Protein AF-A0A2V1CZS7-F1 (afdb_monomer_lite)

Organism: NCBI:txid97972

Secondary structure (DSSP, 8-state):
----SSSSSTTS-HHHHHHHHHHHHHT-HHHHHHHHHHHSSPPPPP-TT-HHHHHHHHHHHTSHHHHHHHHHHHHHTGGGS-GGGS--HHHHHHHHHHHHHHHHHHHHTT-

InterPro domains:
  IPR012337 Ribonuclease H-like superfamily [SSF53098] (17-110)
  IPR052035 Zinc finger BED domain-containing [PTHR46481] (17-110)

Radius of gyration: 14.3 Å; chains: 1; bounding box: 38×31×33 Å

pLDDT: mean 84.64, std 16.14, range [35.59, 96.75]

Sequence (111 aa):
KKDKDNYSLRGMGPPRKIHKVLVSIRSSNERYQVFLKWARKMIPMDNDTRWNSWFLMCSVAIEPAVKKAIQRYQEQYHKEFEDEDILTPGDWEILKNIVDFLQPFYRVTKE

Foldseek 3Di:
DDPPPPPFAPPPALLNLLLVLLCVCVVDPVSVVQLCVQLVDDQQHADRPDVLSSLSNLVSCLDPSNVVSSLVSCVVPVVVDDPSSHQDPVSSVVSVVSNVVCVVVNVVVVD

Structure (mmCIF, N/CA/C/O backbone):
data_AF-A0A2V1CZS7-F1
#
_entry.id   AF-A0A2V1CZS7-F1
#
loop_
_atom_site.group_PDB
_atom_site.id
_atom_site.type_symbol
_atom_site.label_atom_id
_atom_site.label_alt_id
_atom_site.label_comp_id
_atom_site.label_asym_id
_atom_site.label_entity_id
_atom_site.label_seq_id
_atom_site.pdbx_PDB_ins_code
_atom_site.Cartn_x
_atom_site.Cartn_y
_atom_site.Cartn_z
_atom_site.occupancy
_atom_site.B_iso_or_equiv
_atom_site.auth_seq_id
_atom_site.auth_comp_id
_atom_site.auth_asym_id
_atom_site.auth_atom_id
_atom_site.pdbx_PDB_model_num
ATOM 1 N N . LYS A 1 1 ? 27.771 16.558 7.606 1.00 40.19 1 LYS A N 1
ATOM 2 C CA . LYS A 1 1 ? 26.759 15.705 8.280 1.00 40.19 1 LYS A CA 1
ATOM 3 C C . LYS A 1 1 ? 25.394 16.213 7.834 1.00 40.19 1 LYS A C 1
ATOM 5 O O . LYS A 1 1 ? 25.096 17.347 8.156 1.00 40.19 1 LYS A O 1
ATOM 10 N N . LYS A 1 2 ? 24.647 15.368 7.105 1.00 37.62 2 LYS A N 1
ATOM 11 C CA . LYS A 1 2 ? 23.242 15.520 6.668 1.00 37.62 2 LYS A CA 1
ATOM 12 C C . LYS A 1 2 ? 22.910 16.620 5.641 1.00 37.62 2 LYS A C 1
ATOM 14 O O . LYS A 1 2 ? 22.275 17.599 5.981 1.00 37.62 2 LYS A O 1
ATOM 19 N N . ASP A 1 3 ? 23.207 16.324 4.376 1.00 35.59 3 ASP A N 1
ATOM 20 C CA . ASP A 1 3 ? 22.486 16.852 3.204 1.00 35.59 3 ASP A CA 1
ATOM 21 C C . ASP A 1 3 ? 21.955 15.663 2.382 1.00 35.59 3 ASP A C 1
ATOM 23 O O . ASP A 1 3 ? 22.457 15.339 1.307 1.00 35.59 3 ASP A O 1
ATOM 27 N N . LYS A 1 4 ? 21.005 14.906 2.948 1.00 41.97 4 LYS A N 1
ATOM 28 C CA . LYS A 1 4 ? 20.358 13.757 2.274 1.00 41.97 4 LYS A CA 1
ATOM 29 C C . LYS A 1 4 ? 18.828 13.766 2.345 1.00 41.97 4 LYS A C 1
ATOM 31 O O . LYS A 1 4 ? 18.200 12.830 1.861 1.00 41.97 4 LYS A O 1
ATOM 36 N N . ASP A 1 5 ? 18.226 14.829 2.871 1.00 39.75 5 ASP A N 1
ATOM 37 C CA . ASP A 1 5 ? 16.818 14.797 3.284 1.00 39.75 5 ASP A CA 1
ATOM 38 C C . ASP A 1 5 ? 15.860 15.553 2.343 1.00 39.75 5 ASP A C 1
ATOM 40 O O . ASP A 1 5 ? 14.711 15.771 2.709 1.00 39.75 5 ASP A O 1
ATOM 44 N N . ASN A 1 6 ? 16.280 15.941 1.128 1.00 35.84 6 ASN A N 1
ATOM 45 C CA . ASN A 1 6 ? 15.445 16.800 0.265 1.00 35.84 6 ASN A CA 1
ATOM 46 C C . ASN A 1 6 ? 15.017 16.229 -1.099 1.00 35.84 6 ASN A C 1
ATOM 48 O O . ASN A 1 6 ? 14.240 16.872 -1.795 1.00 35.84 6 ASN A O 1
ATOM 52 N N . TYR A 1 7 ? 15.432 15.013 -1.469 1.00 44.28 7 TYR A N 1
ATOM 53 C CA . TYR A 1 7 ? 14.941 14.348 -2.693 1.00 44.28 7 TYR A CA 1
ATOM 54 C C . TYR A 1 7 ? 13.936 13.213 -2.427 1.00 44.28 7 TYR A C 1
ATOM 56 O O . TYR A 1 7 ? 13.433 12.604 -3.365 1.00 44.28 7 TYR A O 1
ATOM 64 N N . SER A 1 8 ? 13.641 12.887 -1.166 1.00 48.72 8 SER A N 1
ATOM 65 C CA . SER A 1 8 ? 13.337 11.495 -0.821 1.00 48.72 8 SER A CA 1
ATOM 66 C C . SER A 1 8 ? 11.876 11.097 -0.641 1.00 48.72 8 SER A C 1
ATOM 68 O O . SER A 1 8 ? 11.644 9.905 -0.671 1.00 48.72 8 SER A O 1
ATOM 70 N N . LEU A 1 9 ? 10.871 11.970 -0.503 1.00 49.78 9 LEU A N 1
ATOM 71 C CA . LEU A 1 9 ? 9.490 11.479 -0.267 1.00 49.78 9 LEU A CA 1
ATOM 72 C C . LEU A 1 9 ? 8.387 12.333 -0.910 1.00 49.78 9 LEU A C 1
ATOM 74 O O . LEU A 1 9 ? 7.443 11.785 -1.471 1.00 49.78 9 LEU A O 1
ATOM 78 N N . ARG A 1 10 ? 8.488 13.667 -0.899 1.00 44.56 10 ARG A N 1
ATOM 79 C CA . ARG A 1 10 ? 7.394 14.543 -1.375 1.00 44.56 10 ARG A CA 1
ATOM 80 C C . ARG A 1 10 ? 7.117 14.457 -2.886 1.00 44.56 10 ARG A C 1
ATOM 82 O O . ARG A 1 10 ? 5.995 14.715 -3.295 1.00 44.56 10 ARG A O 1
ATOM 89 N N . GLY A 1 11 ? 8.100 14.051 -3.694 1.00 55.50 11 GLY A N 1
ATOM 90 C CA . GLY A 1 11 ? 7.959 13.892 -5.150 1.00 55.50 11 GLY A CA 1
ATOM 91 C C . GLY A 1 11 ? 7.663 12.466 -5.629 1.00 55.50 11 GLY A C 1
ATOM 92 O O . GLY A 1 11 ? 7.516 12.259 -6.828 1.00 55.50 11 GLY A O 1
ATOM 93 N N . MET A 1 12 ? 7.591 11.473 -4.731 1.00 66.06 12 MET A N 1
ATOM 94 C CA . MET A 1 12 ? 7.479 10.063 -5.136 1.00 66.06 12 MET A CA 1
ATOM 95 C C . MET A 1 12 ? 6.068 9.647 -5.572 1.00 66.06 12 MET A C 1
ATOM 97 O O . MET A 1 12 ? 5.908 8.567 -6.129 1.00 66.06 12 MET A O 1
ATOM 101 N N . GLY A 1 13 ? 5.052 10.488 -5.349 1.00 82.50 13 GLY A N 1
ATOM 102 C CA . GLY A 1 13 ? 3.688 10.235 -5.810 1.00 82.50 13 GLY A CA 1
ATOM 103 C C . GLY A 1 13 ? 3.012 9.046 -5.099 1.00 82.50 13 GLY A C 1
ATOM 104 O O . GLY A 1 13 ? 3.209 8.851 -3.897 1.00 82.50 13 GLY A O 1
ATOM 105 N N . PRO A 1 14 ? 2.206 8.239 -5.808 1.00 88.69 14 PRO A N 1
ATOM 106 C CA . PRO A 1 14 ? 1.397 7.158 -5.230 1.00 88.69 14 PRO A CA 1
ATOM 107 C C . PRO A 1 14 ? 2.147 6.105 -4.395 1.00 88.69 14 PRO A C 1
ATOM 109 O O . PRO A 1 14 ? 1.610 5.690 -3.364 1.00 88.69 14 PRO A O 1
ATOM 112 N N . PRO A 1 15 ? 3.384 5.689 -4.742 1.00 89.94 15 PRO A N 1
ATOM 113 C CA . PRO A 1 15 ? 4.175 4.814 -3.883 1.00 89.94 15 PRO A CA 1
ATOM 114 C C . PRO A 1 15 ? 4.313 5.325 -2.438 1.00 89.94 15 PRO A C 1
ATOM 116 O O . PRO A 1 15 ? 4.137 4.542 -1.502 1.00 89.94 15 PRO A O 1
ATOM 119 N N . ARG A 1 16 ? 4.557 6.629 -2.218 1.00 89.38 16 ARG A N 1
ATOM 120 C CA . ARG A 1 16 ? 4.666 7.197 -0.855 1.00 89.38 16 ARG A CA 1
ATOM 121 C C . ARG A 1 16 ? 3.399 6.952 -0.036 1.00 89.38 16 ARG A C 1
ATOM 123 O O . ARG A 1 16 ? 3.491 6.710 1.166 1.00 89.38 16 ARG A O 1
ATOM 130 N N . LYS A 1 17 ? 2.226 7.007 -0.669 1.00 92.25 17 LYS A N 1
ATOM 131 C CA . LYS A 1 17 ? 0.946 6.767 0.010 1.00 92.25 17 LYS A CA 1
ATOM 132 C C . LYS A 1 17 ? 0.867 5.328 0.532 1.00 92.25 17 LYS A C 1
ATOM 134 O O . LYS A 1 17 ? 0.505 5.113 1.685 1.00 92.25 17 LYS A O 1
ATOM 139 N N . ILE A 1 18 ? 1.309 4.350 -0.267 1.00 93.38 18 ILE A N 1
ATOM 140 C CA . ILE A 1 18 ? 1.410 2.941 0.158 1.00 93.38 18 ILE A CA 1
ATOM 141 C C . ILE A 1 18 ? 2.377 2.786 1.337 1.00 93.38 18 ILE A C 1
ATOM 143 O O . ILE A 1 18 ? 2.044 2.112 2.313 1.00 93.38 18 ILE A O 1
ATOM 147 N N . HIS A 1 19 ? 3.540 3.440 1.281 1.00 91.81 19 HIS A N 1
ATOM 148 C CA . HIS A 1 19 ? 4.503 3.425 2.383 1.00 91.81 19 HIS A CA 1
ATOM 149 C C . HIS A 1 19 ? 3.874 3.950 3.684 1.00 91.81 19 HIS A C 1
ATOM 151 O O . HIS A 1 19 ? 3.947 3.285 4.718 1.00 91.81 19 HIS A O 1
ATOM 157 N N . LYS A 1 20 ? 3.175 5.093 3.640 1.00 91.56 20 LYS A N 1
ATOM 158 C CA . LYS A 1 20 ? 2.480 5.654 4.812 1.00 91.56 20 LYS A CA 1
ATOM 159 C C . LYS A 1 20 ? 1.430 4.702 5.387 1.00 91.56 20 LYS A C 1
ATOM 161 O O . LYS A 1 20 ? 1.385 4.505 6.602 1.00 91.56 20 LYS A O 1
ATOM 166 N N . VAL A 1 21 ? 0.626 4.070 4.529 1.00 93.75 21 VAL A N 1
ATOM 167 C CA . VAL A 1 21 ? -0.330 3.037 4.960 1.00 93.75 21 VAL A CA 1
ATOM 168 C C . VAL A 1 21 ? 0.399 1.902 5.681 1.00 93.75 21 VAL A C 1
ATOM 170 O O . VAL A 1 21 ? -0.028 1.481 6.753 1.00 93.75 21 VAL A O 1
ATOM 173 N N . LEU A 1 22 ? 1.535 1.443 5.155 1.00 93.62 22 LEU A N 1
ATOM 174 C CA . LEU A 1 22 ? 2.299 0.362 5.772 1.00 93.62 22 LEU A CA 1
ATOM 175 C C . LEU A 1 22 ? 2.946 0.728 7.101 1.00 93.62 22 LEU A C 1
ATOM 177 O O . LEU A 1 22 ? 2.967 -0.115 8.000 1.00 93.62 22 LEU A O 1
ATOM 181 N N . VAL A 1 23 ? 3.439 1.957 7.240 1.00 93.00 23 VAL A N 1
ATOM 182 C CA . VAL A 1 23 ? 3.932 2.478 8.520 1.00 93.00 23 VAL A CA 1
ATOM 183 C C . VAL A 1 23 ? 2.803 2.478 9.553 1.00 93.00 23 VAL A C 1
ATOM 185 O O . VAL A 1 23 ? 2.998 1.990 10.665 1.00 93.00 23 VAL A O 1
ATOM 188 N N . SER A 1 24 ? 1.602 2.929 9.172 1.00 93.94 24 SER A N 1
ATOM 189 C CA . SER A 1 24 ? 0.424 2.915 10.051 1.00 93.94 24 SER A CA 1
ATOM 190 C C . SER A 1 24 ? -0.019 1.494 10.430 1.00 93.94 24 SER A C 1
ATOM 192 O O . SER A 1 24 ? -0.319 1.238 11.594 1.00 93.94 24 SER A O 1
ATOM 194 N N . ILE A 1 25 ? -0.012 0.541 9.489 1.00 94.31 25 ILE A N 1
ATOM 195 C CA . ILE A 1 25 ? -0.363 -0.863 9.774 1.00 94.31 25 ILE A CA 1
ATOM 196 C C . ILE A 1 25 ? 0.641 -1.487 10.749 1.00 94.31 25 ILE A C 1
ATOM 198 O O . ILE A 1 25 ? 0.256 -2.235 11.644 1.00 94.31 25 ILE A O 1
ATOM 202 N N . ARG A 1 26 ? 1.937 -1.202 10.577 1.00 94.00 26 ARG A N 1
ATOM 203 C CA . ARG A 1 26 ? 3.012 -1.786 11.393 1.00 94.00 26 ARG A CA 1
ATOM 204 C C . ARG A 1 26 ? 3.215 -1.104 12.741 1.00 94.00 26 ARG A C 1
ATOM 206 O O . ARG A 1 26 ? 3.888 -1.683 13.588 1.00 94.00 26 ARG A O 1
ATOM 213 N N . SER A 1 27 ? 2.639 0.077 12.966 1.00 92.81 27 SER A N 1
ATOM 214 C CA . SER A 1 27 ? 2.762 0.776 14.251 1.00 92.81 27 SER A CA 1
ATOM 215 C C . SER A 1 27 ? 2.025 0.069 15.395 1.00 92.81 27 SER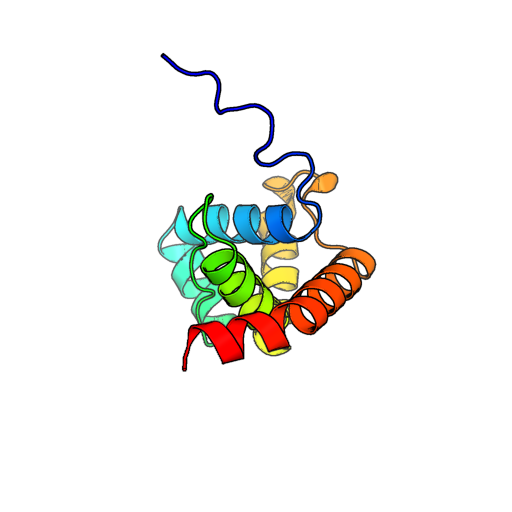 A C 1
ATOM 217 O O . SER A 1 27 ? 2.325 0.318 16.560 1.00 92.81 27 SER A O 1
ATOM 219 N N . SER A 1 28 ? 1.088 -0.835 15.085 1.00 94.12 28 SER A N 1
ATOM 220 C CA . SER A 1 28 ? 0.333 -1.605 16.073 1.00 94.12 28 SER A CA 1
ATOM 221 C C . SER A 1 28 ? 0.163 -3.056 15.641 1.00 94.12 28 SER A C 1
ATOM 223 O O . SER A 1 28 ? -0.263 -3.347 14.523 1.00 94.12 28 SER A O 1
ATOM 225 N N . ASN A 1 29 ? 0.421 -3.982 16.570 1.00 94.25 29 ASN A N 1
ATOM 226 C CA . ASN A 1 29 ? 0.192 -5.406 16.339 1.00 94.25 29 ASN A CA 1
ATOM 227 C C . ASN A 1 29 ? -1.285 -5.701 16.020 1.00 94.25 29 ASN A C 1
ATOM 229 O O . ASN A 1 29 ? -1.571 -6.554 15.189 1.00 94.25 29 ASN A O 1
ATOM 233 N N . GLU A 1 30 ? -2.229 -4.972 16.617 1.00 94.94 30 GLU A N 1
ATOM 234 C CA . GLU A 1 30 ? -3.656 -5.139 16.320 1.00 94.94 30 GLU A CA 1
ATOM 235 C C . GLU A 1 30 ? -3.963 -4.791 14.857 1.00 94.94 30 GLU A C 1
ATOM 237 O O . GLU A 1 30 ? -4.561 -5.590 14.135 1.00 94.94 30 GLU A O 1
ATOM 242 N N . ARG A 1 31 ? -3.475 -3.636 14.390 1.00 94.12 31 ARG A N 1
ATOM 243 C CA . ARG A 1 31 ? -3.648 -3.174 13.003 1.00 94.12 31 ARG A CA 1
ATOM 244 C C . ARG A 1 31 ? -3.017 -4.141 12.013 1.00 94.12 31 ARG A C 1
ATOM 246 O O . ARG A 1 31 ? -3.633 -4.472 11.002 1.00 94.12 31 ARG A O 1
ATOM 253 N N . TYR A 1 32 ? -1.828 -4.639 12.342 1.00 94.81 32 TYR A N 1
ATOM 254 C CA . TYR A 1 32 ? -1.140 -5.658 11.565 1.00 94.81 32 TYR A CA 1
ATOM 255 C C . TYR A 1 32 ? -1.993 -6.921 11.392 1.00 94.81 32 TYR A C 1
ATOM 257 O O . TYR A 1 32 ? -2.209 -7.368 10.265 1.00 94.81 32 TYR A O 1
ATOM 265 N N . GLN A 1 33 ? -2.522 -7.479 12.486 1.00 95.31 33 GLN A N 1
ATOM 266 C CA . GLN A 1 33 ? -3.327 -8.704 12.433 1.00 95.31 33 GLN A CA 1
ATOM 267 C C . GLN A 1 33 ? -4.659 -8.492 11.702 1.00 95.31 33 GLN A C 1
ATOM 269 O O . GLN A 1 33 ? -5.075 -9.335 10.904 1.00 95.31 33 GLN A O 1
ATOM 274 N N . VAL A 1 34 ? -5.315 -7.350 11.927 1.00 94.75 34 VAL A N 1
ATOM 275 C CA . VAL A 1 34 ? -6.560 -6.983 11.238 1.00 94.75 34 VAL A CA 1
ATOM 276 C C . VAL A 1 34 ? -6.333 -6.867 9.731 1.00 94.75 34 VAL A C 1
ATOM 278 O O . VAL A 1 34 ? -7.079 -7.462 8.950 1.00 94.75 34 VAL A O 1
ATOM 281 N N . PHE A 1 35 ? -5.274 -6.169 9.313 1.00 95.31 35 PHE A N 1
ATOM 282 C CA . PHE A 1 35 ? -4.929 -6.039 7.902 1.00 95.31 35 PHE A CA 1
ATOM 283 C C . PHE A 1 35 ? -4.594 -7.397 7.276 1.00 95.31 35 PHE A C 1
ATOM 285 O O . PHE A 1 35 ? -5.121 -7.732 6.214 1.00 95.31 35 PHE A O 1
ATOM 292 N N . LEU A 1 36 ? -3.778 -8.215 7.952 1.00 94.81 36 LEU A N 1
ATOM 293 C CA . LEU A 1 36 ? -3.408 -9.551 7.486 1.00 94.81 36 LEU A CA 1
ATOM 294 C C . LEU A 1 36 ? -4.639 -10.443 7.271 1.00 94.81 36 LEU A C 1
ATOM 296 O O . LEU A 1 36 ? -4.696 -11.183 6.290 1.00 94.81 36 LEU A O 1
ATOM 300 N N . LYS A 1 37 ? -5.658 -10.333 8.132 1.00 95.25 37 LYS A N 1
ATOM 301 C CA . LYS A 1 37 ? -6.924 -11.065 7.985 1.00 95.25 37 LYS A CA 1
ATOM 302 C C . LYS A 1 37 ? -7.688 -10.674 6.716 1.00 95.25 37 LYS A C 1
ATOM 304 O O . LYS A 1 37 ? -8.288 -11.540 6.081 1.00 95.25 37 LYS A O 1
ATOM 309 N N . TRP A 1 38 ? -7.682 -9.396 6.338 1.00 94.19 38 TRP A N 1
ATOM 310 C CA . TRP A 1 38 ? -8.361 -8.924 5.125 1.00 94.19 38 TRP A CA 1
ATOM 311 C C . TRP A 1 38 ? -7.563 -9.217 3.856 1.00 94.19 38 TRP A C 1
ATOM 313 O O . TRP A 1 38 ? -8.119 -9.723 2.884 1.00 94.19 38 TRP A O 1
ATOM 323 N N . ALA A 1 39 ? -6.265 -8.918 3.874 1.00 93.62 39 ALA A N 1
ATOM 324 C CA . ALA A 1 39 ? -5.387 -9.043 2.717 1.00 93.62 39 ALA A CA 1
ATOM 325 C C . ALA A 1 39 ? -4.939 -10.490 2.454 1.00 93.62 39 ALA A C 1
ATOM 327 O O . ALA A 1 39 ? -4.525 -10.806 1.342 1.00 93.62 39 ALA A O 1
ATOM 328 N N . ARG A 1 40 ? -4.994 -11.369 3.471 1.00 92.50 40 ARG A N 1
ATOM 329 C CA . ARG A 1 40 ? -4.455 -12.751 3.487 1.00 92.50 40 ARG A CA 1
ATOM 330 C C . ARG A 1 40 ? -2.946 -12.860 3.242 1.00 92.50 40 ARG A C 1
ATOM 332 O O . ARG A 1 40 ? -2.400 -13.958 3.212 1.00 92.50 40 ARG A O 1
ATOM 339 N N . LYS A 1 41 ? -2.274 -11.726 3.068 1.00 92.94 41 LYS A N 1
ATOM 340 C CA . LYS A 1 41 ? -0.851 -11.585 2.789 1.00 92.94 41 LYS A CA 1
ATOM 341 C C . LYS A 1 41 ? -0.410 -10.209 3.265 1.00 92.94 41 LYS A C 1
ATOM 343 O O . LYS A 1 41 ? -1.169 -9.246 3.171 1.00 92.94 41 LYS A O 1
ATOM 348 N N . MET A 1 42 ? 0.819 -10.117 3.760 1.00 92.31 42 MET A N 1
ATOM 349 C CA . MET A 1 42 ? 1.401 -8.838 4.147 1.00 92.31 42 MET A CA 1
ATOM 350 C C . MET A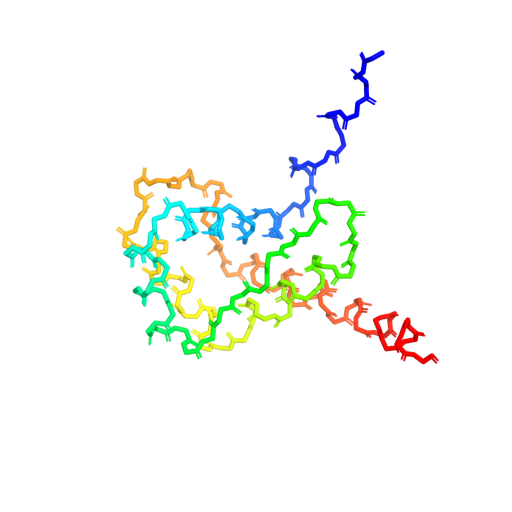 1 42 ? 2.187 -8.223 2.989 1.00 92.31 42 MET A C 1
ATOM 352 O O . MET A 1 42 ? 2.886 -8.925 2.255 1.00 92.31 42 MET A O 1
ATOM 356 N N . ILE A 1 43 ? 2.102 -6.902 2.851 1.00 92.12 43 ILE A N 1
ATOM 357 C CA . ILE A 1 43 ? 2.898 -6.159 1.871 1.00 92.12 43 ILE A CA 1
ATOM 358 C C . ILE A 1 43 ? 4.338 -6.057 2.391 1.00 92.12 43 ILE A C 1
ATOM 360 O O . ILE A 1 43 ? 4.517 -5.670 3.552 1.00 92.12 43 ILE A O 1
ATOM 364 N N . PRO A 1 44 ? 5.367 -6.383 1.589 1.00 90.31 44 PRO A N 1
ATOM 365 C CA . PRO A 1 44 ? 6.762 -6.182 1.973 1.00 90.31 44 PRO A CA 1
ATOM 366 C C . PRO A 1 44 ? 7.017 -4.727 2.376 1.00 90.31 44 PRO A C 1
ATOM 368 O O . PRO A 1 44 ? 6.468 -3.817 1.759 1.00 90.31 44 PRO A O 1
ATOM 371 N N . MET A 1 45 ? 7.828 -4.508 3.414 1.00 86.94 45 MET A N 1
ATOM 372 C CA . MET A 1 45 ? 8.290 -3.156 3.729 1.00 86.94 45 MET A CA 1
ATOM 373 C C . MET A 1 45 ? 9.313 -2.739 2.675 1.00 86.94 45 MET A C 1
ATOM 375 O O . MET A 1 45 ? 10.203 -3.527 2.337 1.00 86.94 45 MET A O 1
ATOM 379 N N . ASP A 1 46 ? 9.188 -1.527 2.151 1.00 80.81 46 ASP A N 1
ATOM 380 C CA . ASP A 1 46 ? 10.215 -0.965 1.296 1.00 80.81 46 ASP A CA 1
ATOM 381 C C . ASP A 1 46 ? 11.468 -0.601 2.113 1.00 80.81 46 ASP A C 1
ATOM 383 O O . ASP A 1 46 ? 11.431 -0.395 3.326 1.00 80.81 46 ASP A O 1
ATOM 387 N N . ASN A 1 47 ? 12.616 -0.581 1.445 1.00 76.62 47 ASN A N 1
ATOM 388 C CA . ASN A 1 47 ? 13.828 0.041 1.944 1.00 76.62 47 ASN A CA 1
ATOM 389 C C . ASN A 1 47 ? 13.979 1.341 1.153 1.00 76.62 47 ASN A C 1
ATOM 391 O O . ASN A 1 47 ? 14.202 1.274 -0.060 1.00 76.62 47 ASN A O 1
ATOM 395 N N . ASP A 1 48 ? 13.856 2.483 1.838 1.00 61.56 48 ASP A N 1
ATOM 396 C CA . ASP A 1 48 ? 13.752 3.854 1.302 1.00 61.56 48 ASP A CA 1
ATOM 397 C C . ASP A 1 48 ? 14.720 4.193 0.149 1.00 61.56 48 ASP A C 1
ATOM 399 O O . ASP A 1 48 ? 14.468 5.109 -0.628 1.00 61.56 48 ASP A O 1
ATOM 403 N N . THR A 1 49 ? 15.827 3.459 -0.004 1.00 57.00 49 THR A N 1
ATOM 404 C CA . THR A 1 49 ? 16.880 3.726 -0.999 1.00 57.00 49 THR A CA 1
ATOM 405 C C . THR A 1 49 ? 16.953 2.738 -2.170 1.00 57.00 49 THR A C 1
ATOM 407 O O . THR A 1 49 ? 17.811 2.898 -3.038 1.00 57.00 49 THR A O 1
ATOM 410 N N . ARG A 1 50 ? 16.104 1.698 -2.230 1.00 75.56 50 ARG A N 1
ATOM 411 C CA . ARG A 1 50 ? 16.222 0.628 -3.241 1.00 75.56 50 ARG A CA 1
ATOM 412 C C . ARG A 1 50 ? 14.937 0.435 -4.041 1.00 75.56 50 ARG A C 1
ATOM 414 O O . ARG A 1 50 ? 13.927 -0.036 -3.523 1.00 75.56 50 ARG A O 1
ATOM 421 N N . TRP A 1 51 ? 15.006 0.698 -5.347 1.00 83.12 51 TRP A N 1
ATOM 422 C CA . TRP A 1 51 ? 13.878 0.530 -6.273 1.00 83.12 51 TRP A CA 1
ATOM 423 C C . TRP A 1 51 ? 13.302 -0.898 -6.267 1.00 83.12 51 TRP A C 1
ATOM 425 O O . TRP A 1 51 ? 12.098 -1.061 -6.397 1.00 83.12 51 TRP A O 1
ATOM 435 N N . ASN A 1 52 ? 14.128 -1.925 -6.026 1.00 82.50 52 ASN A N 1
ATOM 436 C CA . ASN A 1 52 ? 13.681 -3.320 -5.910 1.00 82.50 52 ASN A CA 1
ATOM 437 C C . ASN A 1 52 ? 12.656 -3.527 -4.786 1.00 82.50 52 ASN A C 1
ATOM 439 O O . ASN A 1 52 ? 11.677 -4.252 -4.957 1.00 82.50 52 ASN A O 1
ATOM 443 N N . SER A 1 53 ? 12.867 -2.900 -3.628 1.00 83.75 53 SER A N 1
ATOM 444 C CA . SER A 1 53 ? 11.937 -3.014 -2.503 1.00 83.75 53 SER A CA 1
ATOM 445 C C . SER A 1 53 ? 10.682 -2.164 -2.704 1.00 83.75 53 SER A C 1
ATOM 447 O O . SER A 1 53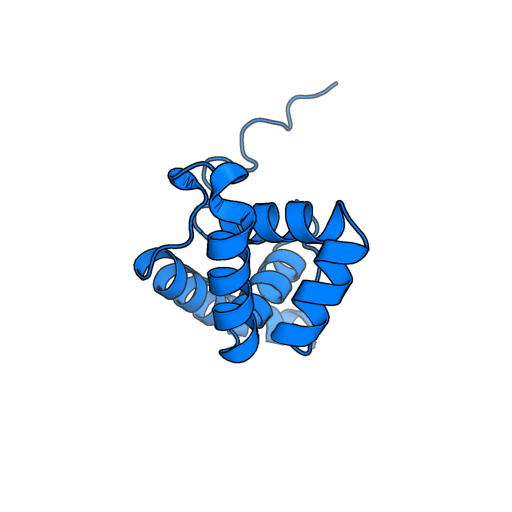 ? 9.594 -2.610 -2.351 1.00 83.75 53 SER A O 1
ATOM 449 N N . TRP A 1 54 ? 10.809 -1.007 -3.363 1.00 86.50 54 TRP A N 1
ATOM 450 C CA . TRP A 1 54 ? 9.666 -0.206 -3.812 1.00 86.50 54 TRP A CA 1
ATOM 451 C C . TRP A 1 54 ? 8.806 -0.953 -4.840 1.00 86.50 54 TRP A C 1
ATOM 453 O O . TRP A 1 54 ? 7.583 -0.985 -4.712 1.00 86.50 54 TRP A O 1
ATOM 463 N N . PHE A 1 55 ? 9.436 -1.618 -5.812 1.00 88.62 55 PHE A N 1
ATOM 464 C CA . PHE A 1 55 ? 8.771 -2.466 -6.800 1.00 88.62 55 PHE A CA 1
ATOM 465 C C . PHE A 1 55 ? 8.010 -3.608 -6.126 1.00 88.62 55 PHE A C 1
ATOM 467 O O . PHE A 1 55 ? 6.824 -3.788 -6.387 1.00 88.62 55 PHE A O 1
ATOM 474 N N . LEU A 1 56 ? 8.653 -4.345 -5.212 1.00 91.12 56 LEU A N 1
ATOM 475 C CA . LEU A 1 56 ? 7.999 -5.431 -4.479 1.00 91.12 56 LEU A CA 1
ATOM 476 C C . LEU A 1 56 ? 6.798 -4.935 -3.667 1.00 91.12 56 LEU A C 1
ATOM 478 O O . LEU A 1 56 ? 5.730 -5.540 -3.735 1.00 91.12 56 LEU A O 1
ATOM 482 N N . MET A 1 57 ? 6.942 -3.815 -2.957 1.00 93.62 57 MET A N 1
ATOM 483 C CA . MET A 1 57 ? 5.839 -3.200 -2.222 1.00 93.62 57 MET A CA 1
ATOM 484 C C . MET A 1 57 ? 4.671 -2.842 -3.151 1.00 93.62 57 MET A C 1
ATOM 486 O O . MET A 1 57 ? 3.538 -3.243 -2.887 1.00 93.62 57 MET A O 1
ATOM 490 N N . CYS A 1 58 ? 4.939 -2.141 -4.257 1.00 92.50 58 CYS A N 1
ATOM 491 C CA . CYS A 1 58 ? 3.903 -1.722 -5.203 1.00 92.50 58 CYS A CA 1
ATOM 492 C C . CYS A 1 58 ? 3.246 -2.922 -5.897 1.00 92.50 58 CYS A C 1
ATOM 494 O O . CYS A 1 58 ? 2.024 -2.972 -5.991 1.00 92.50 58 CYS A O 1
ATOM 496 N N . SER A 1 59 ? 4.035 -3.914 -6.319 1.00 93.62 59 SER A N 1
ATOM 497 C CA . SER A 1 59 ? 3.541 -5.122 -6.994 1.00 93.62 59 SER A CA 1
ATOM 498 C C . SER A 1 59 ? 2.565 -5.921 -6.127 1.00 93.62 59 SER A C 1
ATOM 500 O O . SER A 1 59 ? 1.547 -6.387 -6.628 1.00 93.62 59 SER A O 1
ATOM 502 N N . VAL A 1 60 ? 2.822 -6.014 -4.816 1.00 95.38 60 VAL A N 1
ATOM 503 C CA . VAL A 1 60 ? 1.905 -6.666 -3.873 1.00 95.38 60 VAL A CA 1
ATOM 504 C C . VAL A 1 60 ? 0.716 -5.762 -3.550 1.00 95.38 60 VAL A C 1
ATOM 506 O O . VAL A 1 60 ? -0.405 -6.248 -3.436 1.00 95.38 60 VAL A O 1
ATOM 509 N N . ALA A 1 61 ? 0.922 -4.447 -3.433 1.00 94.94 61 ALA A N 1
ATOM 510 C CA . ALA A 1 61 ? -0.147 -3.497 -3.129 1.00 94.94 61 ALA A CA 1
ATOM 511 C C . ALA A 1 61 ? -1.250 -3.453 -4.200 1.00 94.94 61 ALA A C 1
ATOM 513 O O . ALA A 1 61 ? -2.417 -3.263 -3.858 1.00 94.94 61 ALA A O 1
ATOM 514 N N . ILE A 1 62 ? -0.900 -3.647 -5.478 1.00 95.31 62 ILE A N 1
ATOM 515 C CA . ILE A 1 62 ? -1.873 -3.665 -6.583 1.00 95.31 62 ILE A CA 1
ATOM 516 C C . ILE A 1 62 ? -2.629 -4.997 -6.720 1.00 95.31 62 ILE A C 1
ATOM 518 O O . ILE A 1 62 ? -3.581 -5.070 -7.500 1.00 95.31 62 ILE A O 1
ATOM 522 N N . GLU A 1 63 ? -2.260 -6.047 -5.972 1.00 95.69 63 GLU A N 1
ATOM 523 C CA . GLU A 1 63 ? -3.006 -7.310 -5.974 1.00 95.69 63 GLU A CA 1
ATOM 524 C C . GLU A 1 63 ? -4.464 -7.061 -5.524 1.00 95.69 63 GLU A C 1
ATOM 526 O O . GLU A 1 63 ? -4.684 -6.372 -4.524 1.00 95.69 63 GLU A O 1
ATOM 531 N N . PRO A 1 64 ? -5.493 -7.632 -6.186 1.00 94.69 64 PRO A N 1
ATOM 532 C CA . PRO A 1 64 ? -6.889 -7.257 -5.935 1.00 94.69 64 PRO A CA 1
ATOM 533 C C . PRO A 1 64 ? -7.352 -7.388 -4.477 1.00 94.69 64 PRO A C 1
ATOM 535 O O . PRO A 1 64 ? -8.119 -6.554 -3.995 1.00 94.69 64 PRO A O 1
ATOM 538 N N . ALA A 1 65 ? -6.901 -8.428 -3.767 1.00 95.19 65 ALA A N 1
ATOM 539 C CA . ALA A 1 65 ? -7.227 -8.628 -2.355 1.00 95.19 65 ALA A CA 1
ATOM 540 C C . ALA A 1 65 ? -6.535 -7.592 -1.453 1.00 95.19 65 ALA A C 1
ATOM 542 O O . ALA A 1 65 ? -7.156 -7.060 -0.533 1.00 95.19 65 ALA A O 1
ATOM 543 N N . VAL A 1 66 ? -5.275 -7.266 -1.753 1.00 96.31 66 VAL A N 1
ATOM 544 C CA . VAL A 1 66 ? -4.464 -6.307 -0.996 1.00 96.31 66 VAL A CA 1
ATOM 545 C C . VAL A 1 66 ? -4.961 -4.882 -1.227 1.00 96.31 66 VAL A C 1
ATOM 547 O O . VAL A 1 66 ? -5.188 -4.163 -0.260 1.00 96.31 66 VAL A O 1
ATOM 550 N N . LYS A 1 67 ? -5.238 -4.498 -2.479 1.00 96.19 67 LYS A N 1
ATOM 551 C CA . LYS A 1 67 ? -5.841 -3.205 -2.831 1.00 96.19 67 LYS A CA 1
ATOM 552 C C . LYS A 1 67 ? -7.142 -2.963 -2.064 1.00 96.19 67 LYS A C 1
ATOM 554 O O . LYS A 1 67 ? -7.289 -1.929 -1.419 1.00 96.19 67 LYS A O 1
ATOM 559 N N . LYS A 1 68 ? -8.058 -3.941 -2.062 1.00 95.81 68 LYS A N 1
ATOM 560 C CA . LYS A 1 68 ? -9.314 -3.856 -1.293 1.00 95.81 68 LYS A CA 1
ATOM 561 C C . LYS A 1 68 ? -9.063 -3.718 0.210 1.00 95.81 68 LYS A C 1
ATOM 563 O O . LYS A 1 68 ? -9.754 -2.950 0.872 1.00 95.81 68 LYS A O 1
ATOM 568 N N . ALA A 1 69 ? -8.081 -4.440 0.749 1.00 96.75 69 ALA A N 1
ATOM 569 C CA . ALA A 1 69 ? -7.713 -4.335 2.157 1.00 96.75 69 ALA A CA 1
ATOM 570 C C . ALA A 1 69 ? -7.123 -2.958 2.506 1.00 96.75 69 ALA A C 1
ATOM 572 O O . ALA A 1 69 ? -7.457 -2.421 3.556 1.00 96.75 69 ALA A O 1
ATOM 573 N N . ILE A 1 70 ? -6.306 -2.364 1.627 1.00 96.12 70 ILE A N 1
ATOM 574 C CA . ILE A 1 70 ? -5.766 -1.004 1.788 1.00 96.12 70 ILE A CA 1
ATOM 575 C C . ILE A 1 70 ? -6.896 0.026 1.795 1.00 96.12 70 ILE A C 1
ATOM 577 O O . ILE A 1 70 ? -6.941 0.858 2.694 1.00 96.12 70 ILE A O 1
ATOM 581 N N . GLN A 1 71 ? -7.827 -0.050 0.839 1.00 95.50 71 GLN A N 1
ATOM 582 C CA . GLN A 1 71 ? -8.971 0.867 0.775 1.00 95.50 71 GLN A CA 1
ATOM 583 C C . GLN A 1 71 ? -9.813 0.786 2.053 1.00 95.50 71 GLN A C 1
ATOM 585 O O . GLN A 1 71 ? -10.027 1.795 2.718 1.00 95.50 71 GLN A O 1
ATOM 590 N N . ARG A 1 72 ? -10.172 -0.434 2.472 1.00 96.19 72 ARG A N 1
ATOM 591 C CA . ARG A 1 72 ? -10.896 -0.671 3.728 1.00 96.19 72 ARG A CA 1
ATOM 592 C C . ARG A 1 72 ? -10.131 -0.159 4.953 1.00 96.19 72 ARG A C 1
ATOM 594 O O . ARG A 1 72 ? -10.734 0.358 5.889 1.00 96.19 72 ARG A O 1
ATOM 601 N N . TYR A 1 73 ? -8.809 -0.318 4.969 1.00 95.62 73 TYR A N 1
ATOM 602 C CA . TYR A 1 73 ? -7.964 0.187 6.047 1.00 95.62 73 TYR A CA 1
ATOM 603 C C . TYR A 1 73 ? -7.995 1.718 6.109 1.00 95.62 73 TYR A C 1
ATOM 605 O O . TYR A 1 73 ? -8.193 2.273 7.187 1.00 95.62 73 TYR A O 1
ATOM 613 N N . GLN A 1 74 ? -7.857 2.404 4.971 1.00 94.50 74 GLN A N 1
ATOM 614 C CA . GLN A 1 74 ? -7.935 3.865 4.924 1.00 94.50 74 GLN A CA 1
ATOM 615 C C . GLN A 1 74 ? -9.326 4.385 5.298 1.00 94.50 74 GLN A C 1
ATOM 617 O O . GLN A 1 74 ? -9.417 5.402 5.971 1.00 94.50 74 GLN A O 1
ATOM 622 N N . GLU A 1 75 ? -10.401 3.672 4.956 1.00 94.00 75 GLU A N 1
ATOM 623 C CA . GLU A 1 75 ? -11.757 4.002 5.419 1.00 94.00 75 GLU A CA 1
ATOM 624 C C . GLU A 1 75 ? -11.877 3.891 6.951 1.00 94.00 75 GLU A C 1
ATOM 626 O O . GLU A 1 75 ? -12.385 4.798 7.618 1.00 94.00 75 GLU A O 1
ATOM 631 N N . GLN A 1 76 ? -11.366 2.798 7.532 1.00 93.94 76 GLN A N 1
ATOM 632 C CA . GLN A 1 76 ? -11.433 2.556 8.976 1.00 93.94 76 GLN A CA 1
ATOM 633 C C . GLN A 1 76 ? -10.590 3.552 9.786 1.00 93.94 76 GLN A C 1
ATOM 635 O O . GLN A 1 76 ? -11.029 4.006 10.842 1.00 93.94 76 GLN A O 1
ATOM 640 N N . TYR A 1 77 ? -9.405 3.913 9.291 1.00 92.06 77 TYR A N 1
ATOM 641 C CA . TYR A 1 77 ? -8.462 4.815 9.959 1.00 92.06 77 TYR A CA 1
ATOM 642 C C . TYR A 1 77 ? -8.378 6.189 9.276 1.00 92.06 77 TYR A C 1
ATOM 644 O O . TYR A 1 77 ? -7.347 6.848 9.357 1.00 92.06 77 TYR A O 1
ATOM 652 N N . HIS A 1 78 ? -9.454 6.644 8.619 1.00 88.75 78 HIS A N 1
ATOM 653 C CA . HIS A 1 78 ? -9.450 7.867 7.795 1.00 88.75 78 HIS A CA 1
ATOM 654 C C . HIS A 1 78 ? -8.915 9.104 8.526 1.00 88.75 78 HIS A C 1
ATOM 656 O O . HIS A 1 78 ? -8.219 9.909 7.926 1.00 88.75 78 HIS A O 1
ATOM 662 N N . LYS A 1 79 ? -9.180 9.233 9.835 1.00 90.12 79 LYS A N 1
ATOM 663 C CA . LYS A 1 79 ? -8.722 10.368 10.660 1.00 90.12 79 LYS A CA 1
ATOM 664 C C . LYS A 1 79 ? -7.202 10.445 10.827 1.00 90.12 79 LYS A C 1
ATOM 666 O O . LYS A 1 79 ? -6.704 11.453 11.313 1.00 90.12 79 LYS A O 1
ATOM 671 N N . GLU A 1 80 ? -6.482 9.376 10.500 1.00 87.62 80 GLU A N 1
ATOM 672 C CA . GLU A 1 80 ? -5.022 9.295 10.615 1.00 87.62 80 GLU A CA 1
ATOM 673 C C . GLU A 1 80 ? -4.303 9.629 9.307 1.00 87.62 80 GLU A C 1
ATOM 675 O O . GLU A 1 80 ? -3.075 9.712 9.292 1.00 87.62 80 GLU A O 1
ATOM 680 N N . PHE A 1 81 ? -5.050 9.803 8.217 1.00 88.69 81 PHE A N 1
ATOM 681 C CA . PHE A 1 81 ? -4.515 10.138 6.908 1.00 88.69 81 PHE A CA 1
ATOM 682 C C . PHE A 1 81 ? -4.924 11.558 6.536 1.00 88.69 81 PHE A C 1
ATOM 684 O O . PHE A 1 81 ? -6.072 11.956 6.721 1.00 88.69 81 PHE A O 1
ATOM 691 N N . GLU A 1 82 ? -3.981 12.318 5.992 1.00 88.69 82 GLU A N 1
ATOM 692 C CA . GLU A 1 82 ? -4.308 13.559 5.298 1.00 88.69 82 GLU A CA 1
ATOM 693 C C . GLU A 1 82 ? -4.977 13.219 3.957 1.00 88.69 82 GLU A C 1
ATOM 695 O O . GLU A 1 82 ? -4.717 12.155 3.386 1.00 88.69 82 GLU A O 1
ATOM 700 N N . ASP A 1 83 ? -5.800 14.120 3.413 1.00 85.62 83 ASP A N 1
ATOM 701 C CA . ASP A 1 83 ? -6.473 13.903 2.120 1.00 85.62 83 ASP A CA 1
ATOM 702 C C . ASP A 1 83 ? -5.470 13.584 0.993 1.00 85.62 83 ASP A C 1
ATOM 704 O O . ASP A 1 83 ? -5.754 12.788 0.096 1.00 85.62 83 ASP A O 1
ATOM 708 N N . GLU A 1 84 ? -4.256 14.145 1.070 1.00 85.75 84 GLU A N 1
ATOM 709 C CA . GLU A 1 84 ? -3.165 13.865 0.131 1.00 85.75 84 GLU A CA 1
ATOM 710 C C . GLU A 1 84 ? -2.637 12.422 0.200 1.00 85.75 84 GLU A C 1
ATOM 712 O O . GLU A 1 84 ? -2.071 11.929 -0.778 1.00 85.75 84 GLU A O 1
ATOM 717 N N . ASP A 1 85 ? -2.834 11.723 1.318 1.00 88.06 85 ASP A N 1
ATOM 718 C CA . ASP A 1 85 ? -2.353 10.359 1.554 1.00 88.06 85 ASP A CA 1
ATOM 719 C C . ASP A 1 85 ? -3.395 9.286 1.233 1.00 88.06 85 ASP A C 1
ATOM 721 O O . ASP A 1 85 ? -3.076 8.091 1.193 1.00 88.06 85 ASP A O 1
ATOM 725 N N . ILE A 1 86 ? -4.639 9.689 0.979 1.00 91.38 86 ILE A N 1
ATOM 726 C CA . ILE A 1 86 ? -5.699 8.779 0.556 1.00 91.38 86 ILE A CA 1
ATOM 727 C C . ILE A 1 86 ? -5.435 8.352 -0.892 1.00 91.38 86 ILE A C 1
ATOM 729 O O . ILE A 1 86 ? -5.145 9.172 -1.772 1.00 91.38 86 ILE A O 1
ATOM 733 N N . LEU A 1 87 ? -5.492 7.039 -1.145 1.00 93.38 87 LEU A N 1
ATOM 734 C CA . LEU A 1 87 ? -5.292 6.489 -2.482 1.00 93.38 87 LEU A CA 1
ATOM 735 C C . LEU A 1 87 ? -6.558 6.632 -3.328 1.00 93.38 87 LEU A C 1
ATOM 737 O O . LEU A 1 87 ? -7.569 5.963 -3.108 1.00 93.38 87 LEU A O 1
ATOM 741 N N . THR A 1 88 ? -6.466 7.465 -4.356 1.00 93.31 88 THR A N 1
ATOM 742 C CA . THR A 1 88 ? -7.508 7.689 -5.358 1.00 93.31 88 THR A CA 1
ATOM 743 C C . THR A 1 88 ? -7.469 6.623 -6.462 1.00 93.31 88 THR A C 1
ATOM 745 O O . THR A 1 88 ? -6.456 5.942 -6.639 1.00 93.31 88 THR A O 1
ATOM 748 N N . PRO A 1 89 ? -8.532 6.476 -7.275 1.00 93.00 89 PRO A N 1
ATOM 749 C CA . PRO A 1 89 ? -8.499 5.619 -8.462 1.00 93.00 89 PRO A CA 1
ATOM 750 C C . PRO A 1 89 ? -7.317 5.910 -9.402 1.00 93.00 89 PRO A C 1
ATOM 752 O O . PRO A 1 89 ? -6.692 4.970 -9.886 1.00 93.00 89 PRO A O 1
ATOM 755 N N . GLY A 1 90 ? -6.964 7.186 -9.596 1.00 91.75 90 GLY A N 1
ATOM 756 C CA . GLY A 1 90 ? -5.822 7.589 -10.424 1.00 91.75 90 GLY A CA 1
ATOM 757 C C . GLY A 1 90 ? -4.474 7.156 -9.844 1.00 91.75 90 GLY A C 1
ATOM 758 O O . GLY A 1 90 ? -3.599 6.721 -10.590 1.00 91.75 90 GLY A O 1
ATOM 759 N N . ASP A 1 91 ? -4.325 7.182 -8.515 1.00 93.25 91 ASP A N 1
ATOM 760 C CA . ASP A 1 91 ? -3.118 6.688 -7.842 1.00 93.25 91 ASP A CA 1
ATOM 761 C C . ASP A 1 91 ? -2.875 5.201 -8.144 1.00 93.25 91 ASP A C 1
ATOM 763 O O . ASP A 1 91 ? -1.739 4.791 -8.385 1.00 93.25 91 ASP A O 1
ATOM 767 N N . TRP A 1 92 ? -3.938 4.389 -8.188 1.00 94.75 92 TRP A N 1
ATOM 768 C CA . TRP A 1 92 ? -3.833 2.963 -8.510 1.00 94.75 92 TRP A CA 1
ATOM 769 C C . TRP A 1 92 ? -3.397 2.701 -9.953 1.00 94.75 92 TRP A C 1
ATOM 771 O O . TRP A 1 92 ? -2.620 1.774 -10.182 1.00 94.75 92 TRP A O 1
ATOM 781 N N .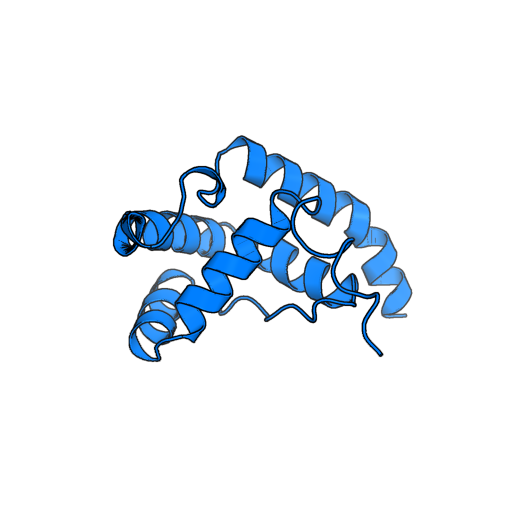 GLU A 1 93 ? -3.863 3.503 -10.911 1.00 93.50 93 GLU A N 1
ATOM 782 C CA . GLU A 1 93 ? -3.428 3.390 -12.310 1.00 93.50 93 GLU A CA 1
ATOM 783 C C . GLU A 1 93 ? -1.953 3.772 -12.465 1.00 93.50 93 GLU A C 1
ATOM 785 O O . GLU A 1 93 ? -1.191 3.078 -13.136 1.00 93.50 93 GLU A O 1
ATOM 790 N N . ILE A 1 94 ? -1.504 4.820 -11.771 1.00 91.25 94 ILE A N 1
ATOM 791 C CA . ILE A 1 94 ? -0.087 5.199 -11.754 1.00 91.25 94 ILE A CA 1
ATOM 792 C C . ILE A 1 94 ? 0.767 4.089 -11.124 1.00 91.25 94 ILE A C 1
ATOM 794 O O . ILE A 1 94 ? 1.804 3.736 -11.682 1.00 91.25 94 ILE A O 1
ATOM 798 N N . LEU A 1 95 ? 0.339 3.501 -9.999 1.00 92.81 95 LEU A N 1
ATOM 799 C CA . LEU A 1 95 ? 1.043 2.370 -9.374 1.00 92.81 95 LEU A CA 1
ATOM 800 C C . LEU A 1 95 ? 1.182 1.189 -10.336 1.00 92.81 95 LEU A C 1
ATOM 802 O O . LEU A 1 95 ? 2.254 0.590 -10.415 1.00 92.81 95 LEU A O 1
ATOM 806 N N . LYS A 1 96 ? 0.121 0.877 -11.084 1.00 93.12 96 LYS A N 1
ATOM 807 C CA . LYS A 1 96 ? 0.142 -0.178 -12.097 1.00 93.12 96 LYS A CA 1
ATOM 808 C C . LYS A 1 96 ? 1.140 0.138 -13.211 1.00 93.12 96 LYS A C 1
ATOM 810 O O . LYS A 1 96 ? 1.998 -0.691 -13.489 1.00 93.12 96 LYS A O 1
ATOM 815 N N . ASN A 1 97 ? 1.111 1.354 -13.756 1.00 90.62 97 ASN A N 1
ATOM 816 C CA . ASN A 1 97 ? 2.060 1.790 -14.785 1.00 90.62 97 ASN A CA 1
ATOM 817 C C . ASN A 1 97 ? 3.520 1.714 -14.305 1.00 90.62 97 ASN A C 1
ATOM 819 O O . ASN A 1 97 ? 4.395 1.292 -15.057 1.00 90.62 97 ASN A O 1
ATOM 823 N N . ILE A 1 98 ? 3.790 2.086 -13.047 1.00 88.25 98 ILE A N 1
ATOM 824 C CA . ILE A 1 98 ? 5.126 1.971 -12.441 1.00 88.25 98 ILE A CA 1
ATOM 825 C C . ILE A 1 98 ? 5.557 0.503 -12.360 1.00 88.25 98 ILE A C 1
ATOM 827 O O . ILE A 1 98 ? 6.683 0.174 -12.731 1.00 88.25 98 ILE A O 1
ATOM 831 N N . VAL A 1 99 ? 4.683 -0.384 -11.875 1.00 90.31 99 VAL A N 1
ATOM 832 C CA . VAL A 1 99 ? 4.982 -1.820 -11.771 1.00 90.31 99 VAL A CA 1
ATOM 833 C C . VAL A 1 99 ? 5.232 -2.420 -13.154 1.00 90.31 99 VAL A C 1
ATOM 835 O O . VAL A 1 99 ? 6.242 -3.097 -13.329 1.00 90.31 99 VAL A O 1
ATOM 838 N N . ASP A 1 100 ? 4.383 -2.121 -14.136 1.00 90.69 100 ASP A N 1
ATOM 839 C CA . ASP A 1 100 ? 4.513 -2.618 -15.509 1.00 90.69 100 ASP A CA 1
ATOM 840 C C . ASP A 1 100 ? 5.825 -2.143 -16.157 1.00 90.69 100 ASP A C 1
ATOM 842 O O . ASP A 1 100 ? 6.525 -2.933 -16.794 1.00 90.69 100 ASP A O 1
ATOM 846 N N . PHE A 1 101 ? 6.215 -0.883 -15.927 1.00 88.69 101 PHE A N 1
ATOM 847 C CA . PHE A 1 101 ? 7.482 -0.328 -16.408 1.00 88.69 101 PHE A CA 1
ATOM 848 C C . PHE A 1 101 ? 8.708 -0.971 -15.745 1.00 88.69 101 PHE A C 1
ATOM 850 O O . PHE A 1 101 ? 9.710 -1.226 -16.409 1.00 88.69 101 PHE A O 1
ATOM 857 N N . LEU A 1 102 ? 8.651 -1.240 -14.436 1.00 87.06 102 LEU A N 1
ATOM 858 C CA . LEU A 1 102 ? 9.777 -1.785 -13.668 1.00 87.06 102 LEU A CA 1
ATOM 859 C C . LEU A 1 102 ? 9.913 -3.312 -13.774 1.00 87.06 102 LEU A C 1
ATOM 861 O O . LEU A 1 102 ? 10.996 -3.851 -13.527 1.00 87.06 102 LEU A O 1
ATOM 865 N N . GLN A 1 103 ? 8.845 -4.019 -14.154 1.00 88.81 103 GLN A N 1
ATOM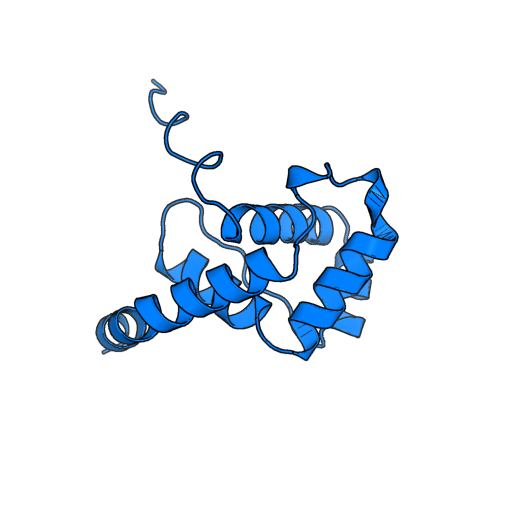 866 C CA . GLN A 1 103 ? 8.813 -5.481 -14.219 1.00 88.81 103 GLN A CA 1
ATOM 867 C C . GLN A 1 103 ? 9.951 -6.090 -15.069 1.00 88.81 103 GLN A C 1
ATOM 869 O O . GLN A 1 103 ? 10.555 -7.064 -14.608 1.00 88.81 103 GLN A O 1
ATOM 874 N N . PRO A 1 104 ? 10.290 -5.574 -16.271 1.00 87.50 104 PRO A N 1
ATOM 875 C CA . PRO A 1 104 ? 11.381 -6.125 -17.075 1.00 87.50 104 PRO A CA 1
ATOM 876 C C . PRO A 1 104 ? 12.740 -6.013 -16.374 1.00 87.50 104 PRO A C 1
ATOM 878 O O . PRO A 1 104 ? 13.496 -6.980 -16.343 1.00 87.50 104 PRO A O 1
ATOM 881 N N . PHE A 1 105 ? 13.021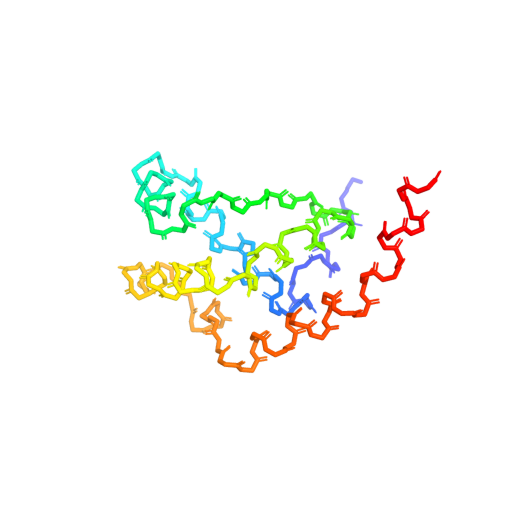 -4.875 -15.736 1.00 82.44 105 PHE A N 1
ATOM 882 C CA . PHE A 1 105 ? 14.281 -4.638 -15.026 1.00 82.44 105 PHE A CA 1
ATOM 883 C C . PHE A 1 105 ? 14.431 -5.543 -13.799 1.00 82.44 105 PHE A C 1
ATOM 885 O O . PHE A 1 105 ? 15.528 -6.019 -13.499 1.00 82.44 105 PHE A O 1
ATOM 892 N N . TYR A 1 106 ? 13.324 -5.825 -13.103 1.00 80.00 106 TYR A N 1
ATOM 893 C CA . TYR A 1 106 ? 13.330 -6.738 -11.961 1.00 80.00 106 TYR A CA 1
ATOM 894 C C . TYR A 1 106 ? 13.700 -8.170 -12.360 1.00 80.00 106 TYR A C 1
ATOM 896 O O . TYR A 1 106 ? 14.434 -8.833 -11.630 1.00 80.00 106 TYR A O 1
ATOM 904 N N . ARG A 1 107 ? 13.227 -8.636 -13.525 1.00 76.12 107 ARG A N 1
ATOM 905 C CA . ARG A 1 107 ? 13.552 -9.976 -14.043 1.00 76.12 107 ARG A CA 1
ATOM 906 C C . ARG A 1 107 ? 15.043 -10.114 -14.344 1.00 76.12 107 ARG A C 1
ATOM 908 O O . ARG A 1 107 ? 15.648 -11.063 -13.871 1.00 76.12 107 ARG A O 1
ATOM 915 N N . VAL A 1 108 ? 15.634 -9.123 -15.011 1.00 75.62 108 VAL A N 1
ATOM 916 C CA . VAL A 1 108 ? 17.069 -9.124 -15.358 1.00 75.62 108 VAL A CA 1
ATOM 917 C C . VAL A 1 108 ? 17.966 -9.054 -14.117 1.00 75.62 108 VAL A C 1
ATOM 919 O O . VAL A 1 108 ? 19.059 -9.593 -14.110 1.00 75.62 108 VAL A O 1
ATOM 922 N N . THR A 1 109 ? 17.508 -8.428 -13.029 1.00 73.38 109 THR A N 1
ATOM 923 C CA . THR A 1 109 ? 18.287 -8.338 -11.775 1.00 73.38 109 THR A CA 1
ATOM 924 C C . THR A 1 109 ? 18.258 -9.644 -10.955 1.00 73.38 109 THR A C 1
ATOM 926 O O . THR A 1 109 ? 18.914 -9.745 -9.918 1.00 73.38 109 THR A O 1
ATOM 929 N N . LYS A 1 110 ? 17.445 -10.625 -11.362 1.00 61.81 110 LYS A N 1
ATOM 930 C CA . LYS A 1 110 ? 17.273 -11.927 -10.698 1.00 61.81 110 LYS A CA 1
ATOM 931 C C . LYS A 1 110 ? 17.957 -13.081 -11.441 1.00 61.81 110 LYS A C 1
ATOM 933 O O . LYS A 1 110 ? 17.996 -14.171 -10.869 1.00 61.81 110 LYS A O 1
ATOM 938 N N . GLU A 1 111 ? 18.430 -12.842 -12.664 1.00 50.28 111 GLU A N 1
ATOM 939 C CA . GLU A 1 111 ? 19.298 -13.742 -13.442 1.00 50.28 111 GLU A CA 1
ATOM 940 C C . GLU A 1 111 ? 20.769 -13.535 -13.060 1.00 50.28 111 GLU A C 1
ATOM 942 O O . GLU A 1 111 ? 21.490 -14.555 -12.989 1.00 50.28 111 GLU A O 1
#